Protein AF-A0A0F9MHB9-F1 (afdb_monomer_lite)

Foldseek 3Di:
DDPVVVVVVVVVVPPPPDDDPDPDDPPPPQDPVRVVLVVLLVVLVVVLQVVCCVVPVARAQLAARDGADDDDDDQRHWDWDALPPDSNPSDSLRTGIHRNVVVCVCVVVVPRDHSVSSDDYPPD

Structure (mmCIF, N/CA/C/O backbone):
data_AF-A0A0F9MHB9-F1
#
_entry.id   AF-A0A0F9MHB9-F1
#
loop_
_atom_site.group_PDB
_atom_site.id
_atom_site.type_symbol
_atom_site.label_atom_id
_atom_site.label_alt_id
_atom_site.label_comp_id
_atom_site.label_asym_id
_atom_site.label_entity_id
_atom_site.label_seq_id
_atom_site.pdbx_PDB_ins_code
_atom_site.Cartn_x
_atom_site.Cartn_y
_atom_site.Cartn_z
_atom_site.occupancy
_atom_site.B_iso_or_equiv
_atom_site.auth_seq_id
_atom_site.auth_comp_id
_atom_site.auth_asym_id
_atom_site.auth_atom_id
_atom_site.pdbx_PDB_model_num
ATOM 1 N N . MET A 1 1 ? 3.611 19.360 16.918 1.00 50.84 1 MET A N 1
ATOM 2 C CA . MET A 1 1 ? 4.286 18.108 16.516 1.00 50.84 1 MET A CA 1
ATOM 3 C C . MET A 1 1 ? 5.759 18.250 16.853 1.00 50.84 1 MET A C 1
ATOM 5 O O . MET A 1 1 ? 6.361 19.237 16.455 1.00 50.84 1 MET A O 1
ATOM 9 N N . ASP A 1 2 ? 6.285 17.353 17.685 1.00 50.56 2 ASP A N 1
ATOM 10 C CA . ASP A 1 2 ? 7.646 17.414 18.229 1.00 50.56 2 ASP A CA 1
ATOM 11 C C . ASP A 1 2 ? 8.671 16.929 17.184 1.00 50.56 2 ASP A C 1
ATOM 13 O O . ASP A 1 2 ? 8.611 15.789 16.721 1.00 50.56 2 ASP A O 1
ATOM 17 N N . LEU A 1 3 ? 9.635 17.790 16.840 1.00 45.12 3 LEU A N 1
ATOM 18 C CA . LEU A 1 3 ? 10.746 17.525 15.912 1.00 45.12 3 LEU A CA 1
ATOM 19 C C . LEU A 1 3 ? 11.613 16.316 16.325 1.00 45.12 3 LEU A C 1
ATOM 21 O O . LEU A 1 3 ? 12.385 15.791 15.517 1.00 45.12 3 LEU A O 1
ATOM 25 N N . LYS A 1 4 ? 11.516 15.854 17.580 1.00 43.78 4 LYS A N 1
ATOM 26 C CA . LYS A 1 4 ? 12.178 14.626 18.047 1.00 43.78 4 LYS A CA 1
ATOM 27 C C . LYS A 1 4 ? 11.516 13.350 17.529 1.00 43.78 4 LYS A C 1
ATOM 29 O O . LYS A 1 4 ? 12.222 12.362 17.334 1.00 43.78 4 LYS A O 1
ATOM 34 N N . GLN A 1 5 ? 10.207 13.364 17.277 1.00 46.66 5 GLN A N 1
ATOM 35 C CA . GLN A 1 5 ? 9.485 12.196 16.768 1.00 46.66 5 GLN A CA 1
ATOM 36 C C . GLN A 1 5 ? 9.808 11.952 15.287 1.00 46.66 5 GLN A C 1
ATOM 38 O O . GLN A 1 5 ? 10.074 10.814 14.913 1.00 46.66 5 GLN A O 1
ATOM 43 N N . GLU A 1 6 ? 9.905 13.007 14.468 1.00 42.50 6 GLU A N 1
ATOM 44 C CA . GLU A 1 6 ? 10.301 12.911 13.048 1.00 42.50 6 GLU A CA 1
ATOM 45 C C . GLU A 1 6 ? 11.685 12.270 12.866 1.00 42.50 6 GLU A C 1
ATOM 47 O O . GLU A 1 6 ? 11.840 11.328 12.093 1.00 42.50 6 GLU A O 1
ATOM 52 N N . LYS A 1 7 ? 12.682 12.688 13.657 1.00 44.84 7 LYS A N 1
ATOM 53 C CA . LYS A 1 7 ? 14.052 12.145 13.564 1.00 44.84 7 LYS A CA 1
ATOM 54 C C . LYS A 1 7 ? 14.176 10.685 14.011 1.00 44.84 7 LYS A C 1
ATOM 56 O O . LYS A 1 7 ? 15.171 10.031 13.687 1.00 44.84 7 LYS A O 1
ATOM 61 N N . TRP A 1 8 ? 13.215 10.179 14.783 1.00 48.81 8 TRP A N 1
ATOM 62 C CA . TRP A 1 8 ? 13.203 8.786 15.226 1.00 48.81 8 TRP A CA 1
ATOM 63 C C . TRP A 1 8 ? 12.722 7.838 14.119 1.00 48.81 8 TRP A C 1
ATOM 65 O O . TRP A 1 8 ? 13.280 6.749 13.972 1.00 48.81 8 TRP A O 1
ATOM 75 N N . TRP A 1 9 ? 11.757 8.269 13.298 1.00 49.69 9 TRP A N 1
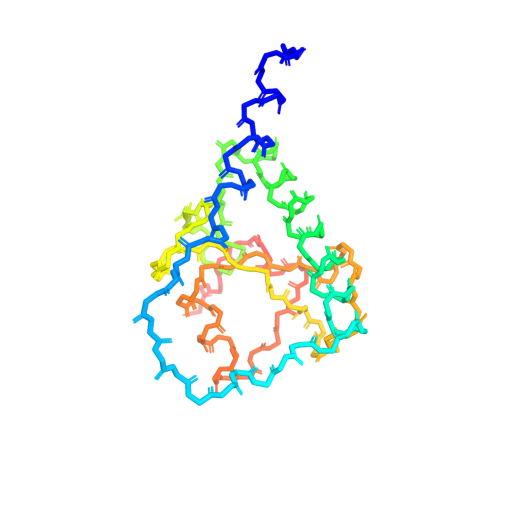ATOM 76 C CA . TRP A 1 9 ? 11.240 7.488 12.170 1.00 49.69 9 TRP A CA 1
ATOM 77 C C . TRP A 1 9 ? 12.293 7.268 11.077 1.00 49.69 9 TRP A C 1
ATOM 79 O O . TRP A 1 9 ? 12.485 6.133 10.636 1.00 49.69 9 TRP A O 1
ATOM 89 N N . ASP A 1 10 ? 13.039 8.313 10.713 1.00 51.72 10 ASP A N 1
ATOM 90 C CA . ASP A 1 10 ? 14.039 8.246 9.638 1.00 51.72 10 ASP A CA 1
ATOM 91 C C . ASP A 1 10 ? 15.206 7.301 9.970 1.00 51.72 10 ASP A C 1
ATOM 93 O O . ASP A 1 10 ? 15.596 6.457 9.161 1.00 51.72 10 ASP A O 1
ATOM 97 N N . LYS A 1 11 ? 15.714 7.346 11.209 1.00 51.84 11 LYS A N 1
ATOM 98 C CA . LYS A 1 11 ? 16.858 6.515 11.631 1.00 51.84 11 LYS A CA 1
ATOM 99 C C . LYS A 1 11 ? 16.542 5.024 11.730 1.00 51.84 11 LYS A C 1
ATOM 101 O O . LYS A 1 11 ? 17.451 4.198 11.635 1.00 51.84 11 LYS A O 1
ATOM 106 N N . ARG A 1 12 ? 15.278 4.656 11.965 1.00 50.78 12 ARG A N 1
ATOM 107 C CA . ARG A 1 12 ? 14.882 3.249 12.117 1.00 50.78 12 ARG A CA 1
ATOM 108 C C . ARG A 1 12 ? 14.696 2.554 10.770 1.00 50.78 12 ARG A C 1
ATOM 110 O O . ARG A 1 12 ? 14.846 1.340 10.724 1.00 50.78 12 ARG A O 1
ATOM 117 N N . LEU A 1 13 ? 14.434 3.303 9.697 1.00 51.09 13 LEU A N 1
ATOM 118 C CA . LEU A 1 13 ? 14.285 2.777 8.337 1.00 51.09 13 LEU A CA 1
ATOM 119 C C . LEU A 1 13 ? 15.635 2.570 7.628 1.00 51.09 13 LEU A C 1
ATOM 121 O O . LEU A 1 13 ? 15.775 1.629 6.852 1.00 51.09 13 LEU A O 1
ATOM 125 N N . GLU A 1 14 ? 16.655 3.376 7.936 1.00 48.75 14 GLU A N 1
ATOM 126 C CA . GLU A 1 14 ? 17.974 3.293 7.282 1.00 48.75 14 GLU A CA 1
ATOM 127 C C . GLU A 1 14 ? 18.827 2.081 7.707 1.00 48.75 14 GLU A C 1
ATOM 129 O O . GLU A 1 14 ? 19.720 1.660 6.973 1.00 48.75 14 GLU A O 1
ATOM 134 N N . LYS A 1 15 ? 18.562 1.481 8.875 1.00 44.84 15 LYS A N 1
ATOM 135 C CA . LYS A 1 15 ? 19.456 0.473 9.478 1.00 44.84 15 LYS A CA 1
ATOM 136 C C . LYS A 1 15 ? 19.258 -0.970 8.978 1.00 44.84 15 LYS A C 1
ATOM 138 O O . LYS A 1 15 ? 20.024 -1.847 9.362 1.00 44.84 15 LYS A O 1
ATOM 143 N N . TRP A 1 16 ? 18.278 -1.240 8.114 1.00 48.28 16 TRP A N 1
ATOM 144 C CA . TRP A 1 16 ? 17.882 -2.612 7.735 1.00 48.28 16 TRP A CA 1
ATOM 145 C C . TRP A 1 16 ? 18.541 -3.158 6.454 1.00 48.28 16 TRP A C 1
ATOM 147 O O . TRP A 1 16 ? 18.110 -4.173 5.918 1.00 48.28 16 TRP A O 1
ATOM 157 N N . CYS A 1 17 ? 19.611 -2.520 5.969 1.00 42.44 17 CYS A N 1
ATOM 158 C CA . CYS A 1 17 ? 20.253 -2.836 4.684 1.00 42.44 17 CYS A CA 1
ATOM 159 C C . CYS A 1 17 ? 21.571 -3.641 4.762 1.00 42.44 17 CYS A C 1
ATOM 161 O O . CYS A 1 17 ? 22.363 -3.564 3.823 1.00 42.44 17 CYS A O 1
ATOM 163 N N . LEU A 1 18 ? 21.871 -4.396 5.829 1.00 39.44 18 LEU A N 1
ATOM 164 C CA . LEU A 1 18 ? 23.185 -5.059 5.953 1.00 39.44 18 LEU A CA 1
ATOM 165 C C . LEU A 1 18 ? 23.109 -6.500 6.493 1.00 39.44 18 LEU A C 1
ATOM 167 O O . LEU A 1 18 ? 23.073 -6.707 7.700 1.00 39.44 18 LEU A O 1
ATOM 171 N N . TYR A 1 19 ? 23.192 -7.488 5.591 1.00 48.38 19 TYR A N 1
ATOM 172 C CA . TYR A 1 19 ? 23.543 -8.886 5.900 1.00 48.38 19 TYR A CA 1
ATOM 173 C C . TYR A 1 19 ? 24.621 -9.393 4.912 1.00 48.38 19 TYR A C 1
ATOM 175 O O . TYR A 1 19 ? 24.296 -9.653 3.754 1.00 48.38 19 TYR A O 1
ATOM 183 N N . PRO A 1 20 ? 25.903 -9.507 5.322 1.00 43.19 20 PRO A N 1
ATOM 184 C CA . PRO A 1 20 ? 27.022 -9.752 4.402 1.00 43.19 20 PRO A CA 1
ATOM 185 C C . PRO A 1 20 ? 27.556 -11.203 4.280 1.00 43.19 20 PRO A C 1
ATOM 187 O O . PRO A 1 20 ? 28.682 -11.356 3.821 1.00 43.19 20 PRO A O 1
ATOM 190 N N . HIS A 1 21 ? 26.839 -12.275 4.657 1.00 40.59 21 HIS A N 1
ATOM 191 C CA . HIS A 1 21 ? 27.464 -13.626 4.753 1.00 40.59 21 HIS A CA 1
ATOM 192 C C . HIS A 1 21 ? 26.843 -14.776 3.944 1.00 40.59 21 HIS A C 1
ATOM 194 O O . HIS A 1 21 ? 27.295 -15.910 4.079 1.00 40.59 21 HIS A O 1
ATOM 200 N N . LEU A 1 22 ? 25.863 -14.540 3.074 1.00 44.41 22 LEU A N 1
ATOM 201 C CA . LEU A 1 22 ? 25.379 -15.591 2.175 1.00 44.41 22 LEU A CA 1
ATOM 202 C C . LEU A 1 22 ? 25.994 -15.387 0.787 1.00 44.41 22 LEU A C 1
ATOM 204 O O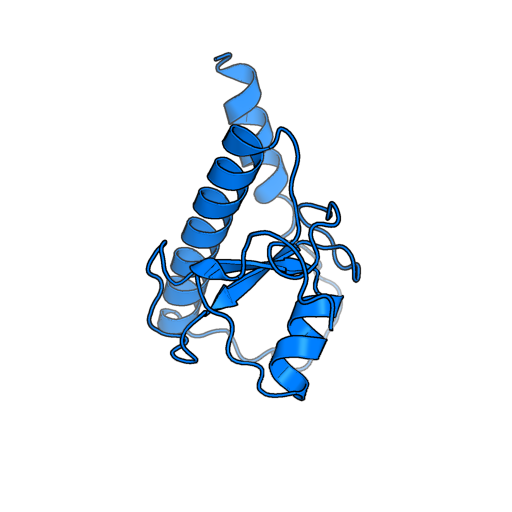 . LEU A 1 22 ? 25.617 -14.467 0.063 1.00 44.41 22 LEU A O 1
ATOM 208 N N . ILE A 1 23 ? 26.949 -16.248 0.418 1.00 48.44 23 ILE A N 1
ATOM 209 C CA . ILE A 1 23 ? 27.432 -16.388 -0.963 1.00 48.44 23 ILE A CA 1
ATOM 210 C C . ILE A 1 23 ? 26.285 -17.016 -1.764 1.00 48.44 23 ILE A C 1
ATOM 212 O O . ILE A 1 23 ? 26.203 -18.224 -1.956 1.00 48.44 23 ILE A O 1
ATOM 216 N N . MET A 1 24 ? 25.335 -16.174 -2.157 1.00 45.03 24 MET A N 1
ATOM 217 C CA . MET A 1 24 ? 24.253 -16.509 -3.071 1.00 45.03 24 MET A CA 1
ATOM 218 C C . MET A 1 24 ? 24.716 -16.121 -4.470 1.00 45.03 24 MET A C 1
ATOM 220 O O . MET A 1 24 ? 25.326 -15.062 -4.642 1.00 45.03 24 MET A O 1
ATOM 224 N N . ALA A 1 25 ? 24.440 -16.975 -5.463 1.00 48.72 25 ALA A N 1
ATOM 225 C CA . ALA A 1 25 ? 24.548 -16.628 -6.882 1.00 48.72 25 ALA A CA 1
ATOM 226 C C . ALA A 1 25 ? 24.104 -15.170 -7.078 1.00 48.72 25 ALA A C 1
ATOM 228 O O . ALA A 1 25 ? 23.100 -14.806 -6.463 1.00 48.72 25 ALA A O 1
ATOM 229 N N . PRO A 1 26 ? 24.834 -14.327 -7.841 1.00 46.19 26 PRO A N 1
ATOM 230 C CA . PRO A 1 26 ? 24.650 -12.883 -7.795 1.00 46.19 26 PRO A CA 1
ATOM 231 C C . PRO A 1 26 ? 23.176 -12.577 -8.016 1.00 46.19 26 PRO A C 1
ATOM 233 O O . PRO A 1 26 ? 22.669 -12.735 -9.130 1.00 46.19 26 PRO A O 1
ATOM 236 N N . PHE A 1 27 ? 22.480 -12.204 -6.932 1.00 56.81 27 PHE A N 1
ATOM 237 C CA . PHE A 1 27 ? 21.091 -11.787 -7.001 1.00 56.81 27 PHE A CA 1
ATOM 238 C C . PHE A 1 27 ? 21.042 -10.771 -8.121 1.00 56.81 27 PHE A C 1
ATOM 240 O O . PHE A 1 27 ? 21.790 -9.788 -8.080 1.00 56.81 27 PHE A O 1
ATOM 247 N N . ARG A 1 28 ? 20.249 -11.053 -9.164 1.00 59.75 28 ARG A N 1
ATOM 248 C CA . ARG A 1 28 ? 20.158 -10.171 -10.325 1.00 59.75 28 ARG A CA 1
ATOM 249 C C . ARG A 1 28 ? 19.921 -8.767 -9.794 1.00 59.75 28 ARG A C 1
ATOM 251 O O . ARG A 1 28 ? 18.878 -8.496 -9.200 1.00 59.75 28 ARG A O 1
ATOM 258 N N . LYS A 1 29 ? 20.929 -7.905 -9.943 1.00 76.50 29 LYS A N 1
ATOM 259 C CA . LYS A 1 29 ? 20.893 -6.563 -9.378 1.00 76.50 29 LYS A CA 1
ATOM 260 C C . LYS A 1 29 ? 19.651 -5.878 -9.925 1.00 76.50 29 LYS A C 1
ATOM 262 O O . LYS A 1 29 ? 19.488 -5.778 -11.142 1.00 76.50 29 LYS A O 1
ATOM 267 N N . VAL A 1 30 ? 18.774 -5.429 -9.029 1.00 78.38 30 VAL A N 1
ATOM 268 C CA . VAL A 1 30 ? 17.572 -4.686 -9.409 1.00 78.38 30 VAL A CA 1
ATOM 269 C C . VAL A 1 30 ? 18.003 -3.509 -10.285 1.00 78.38 30 VAL A C 1
ATOM 271 O O . VAL A 1 30 ? 18.925 -2.765 -9.937 1.00 78.38 30 VAL A O 1
ATOM 274 N N . SER A 1 31 ? 17.383 -3.363 -11.457 1.00 86.94 31 SER A N 1
ATOM 275 C CA . SER A 1 31 ? 17.752 -2.293 -12.385 1.00 86.94 31 SER A CA 1
ATOM 276 C C . SER A 1 31 ? 17.539 -0.923 -11.733 1.00 86.94 31 SER A C 1
ATOM 278 O O . SER A 1 31 ? 16.632 -0.751 -10.918 1.00 86.94 31 SER A O 1
ATOM 280 N N . LYS A 1 32 ? 18.328 0.091 -12.120 1.00 90.31 32 LYS A N 1
ATOM 281 C CA . LYS A 1 32 ? 18.141 1.467 -11.616 1.00 90.31 32 LYS A CA 1
ATOM 282 C C . LYS A 1 32 ? 16.700 1.954 -11.822 1.00 90.31 32 LYS A C 1
ATOM 284 O O . LYS A 1 32 ? 16.132 2.578 -10.932 1.00 90.31 32 LYS A O 1
ATOM 289 N N . LYS A 1 33 ? 16.094 1.610 -12.967 1.00 88.25 33 LYS A N 1
ATOM 290 C CA . LYS A 1 33 ? 14.692 1.920 -13.282 1.00 88.25 33 LYS A CA 1
ATOM 291 C C . LYS A 1 33 ? 13.736 1.281 -12.271 1.00 88.25 33 LYS A C 1
ATOM 293 O O . LYS A 1 33 ? 12.865 1.965 -11.748 1.00 88.25 33 LYS A O 1
ATOM 298 N N . GLN A 1 34 ? 13.924 -0.002 -11.961 1.00 86.19 34 GLN A N 1
ATOM 299 C CA . GLN A 1 34 ? 13.082 -0.704 -10.994 1.00 86.19 34 GLN A CA 1
ATOM 300 C C . GLN A 1 34 ? 13.298 -0.190 -9.564 1.00 86.19 34 GLN A C 1
ATOM 302 O O . GLN A 1 34 ? 12.333 -0.025 -8.829 1.00 86.19 34 GLN A O 1
ATOM 307 N N . ALA A 1 35 ? 14.53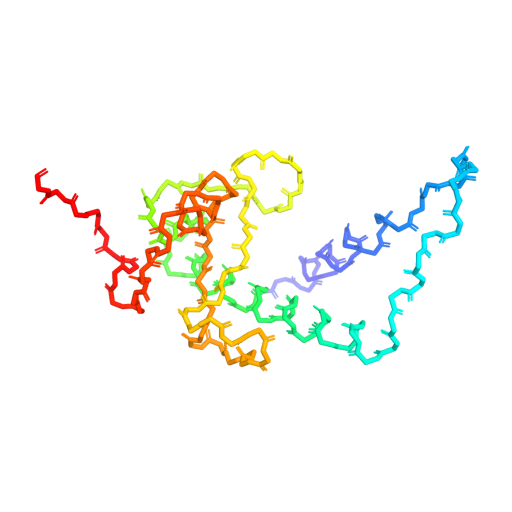2 0.144 -9.181 1.00 88.00 35 ALA A N 1
ATOM 308 C CA . ALA A 1 35 ? 14.820 0.743 -7.879 1.00 88.00 35 ALA A CA 1
ATOM 309 C C . ALA A 1 35 ? 14.102 2.095 -7.695 1.00 88.00 35 ALA A C 1
ATOM 311 O O . ALA A 1 35 ? 13.542 2.356 -6.632 1.00 88.00 35 ALA A O 1
ATOM 312 N N . ILE A 1 36 ? 14.061 2.931 -8.741 1.00 88.94 36 ILE A N 1
ATOM 313 C CA . ILE A 1 36 ? 13.310 4.197 -8.732 1.00 88.94 36 ILE A CA 1
ATOM 314 C C . ILE A 1 36 ? 11.808 3.935 -8.559 1.00 88.94 36 ILE A C 1
ATOM 316 O O . ILE A 1 36 ? 11.183 4.581 -7.719 1.00 88.94 36 ILE A O 1
ATOM 320 N N . LYS A 1 37 ? 11.244 2.964 -9.292 1.00 87.75 37 LYS A N 1
ATOM 321 C CA . LYS A 1 37 ? 9.830 2.574 -9.158 1.00 87.75 37 LYS A CA 1
ATOM 322 C C . LYS A 1 37 ? 9.505 2.085 -7.746 1.00 87.75 37 LYS A C 1
ATOM 324 O O . LYS A 1 37 ? 8.581 2.599 -7.128 1.00 87.75 37 LYS A O 1
ATOM 329 N N . ASN A 1 38 ? 10.312 1.175 -7.199 1.00 88.00 38 ASN A N 1
ATOM 330 C CA . ASN A 1 38 ? 10.126 0.658 -5.841 1.00 88.00 38 ASN A CA 1
ATOM 331 C C . ASN A 1 38 ? 10.196 1.783 -4.797 1.00 88.00 38 ASN A C 1
ATOM 333 O O . ASN A 1 38 ? 9.413 1.799 -3.852 1.00 88.00 38 ASN A O 1
ATOM 337 N N . ARG A 1 39 ? 11.099 2.759 -4.979 1.00 90.56 39 ARG A N 1
ATOM 338 C CA . ARG A 1 39 ? 11.189 3.928 -4.094 1.00 90.56 39 ARG A CA 1
ATOM 339 C C . ARG A 1 39 ? 9.950 4.819 -4.194 1.00 90.56 39 ARG A C 1
ATOM 341 O O . ARG A 1 39 ? 9.502 5.324 -3.169 1.00 90.56 39 ARG A O 1
ATOM 348 N N . ALA A 1 40 ? 9.415 5.033 -5.396 1.00 90.00 40 ALA A N 1
ATOM 349 C CA . ALA A 1 40 ? 8.183 5.796 -5.586 1.00 90.00 40 ALA A CA 1
ATOM 350 C C . ALA A 1 40 ? 7.002 5.103 -4.894 1.00 90.00 40 ALA A C 1
ATOM 352 O O . ALA A 1 40 ? 6.303 5.733 -4.107 1.00 90.00 40 ALA A O 1
ATOM 353 N N . TRP A 1 41 ? 6.862 3.792 -5.086 1.00 92.06 41 TRP A N 1
ATOM 354 C CA . TRP A 1 41 ? 5.820 2.998 -4.440 1.00 92.06 41 TRP A CA 1
ATOM 355 C C . TRP A 1 41 ? 5.938 2.984 -2.912 1.00 92.06 41 TRP A C 1
ATOM 357 O O . TRP A 1 41 ? 4.955 3.175 -2.201 1.00 92.06 41 TRP A O 1
ATOM 367 N N . GLY A 1 42 ? 7.163 2.881 -2.387 1.00 91.44 42 GLY A N 1
ATOM 368 C CA . GLY A 1 42 ? 7.420 2.997 -0.951 1.00 91.44 42 GLY A CA 1
ATOM 369 C C . GLY A 1 42 ? 6.961 4.336 -0.361 1.00 91.44 42 GLY A C 1
ATOM 370 O O . GLY A 1 42 ? 6.433 4.361 0.746 1.00 91.44 42 GLY A O 1
ATOM 371 N N . LYS A 1 43 ? 7.088 5.448 -1.100 1.00 93.38 43 LYS A N 1
ATOM 372 C CA . LYS A 1 43 ? 6.554 6.748 -0.654 1.00 93.38 43 LYS A CA 1
ATOM 373 C C . LYS A 1 43 ? 5.030 6.744 -0.591 1.00 93.38 43 LYS A C 1
ATOM 375 O O . LYS A 1 43 ? 4.467 7.250 0.375 1.00 93.38 43 LYS A O 1
ATOM 380 N N . VAL A 1 44 ? 4.376 6.158 -1.591 1.00 93.25 44 VAL A N 1
ATOM 381 C CA . VAL A 1 44 ? 2.913 6.042 -1.634 1.00 93.25 44 VAL A CA 1
ATOM 382 C C . VAL A 1 44 ? 2.399 5.213 -0.455 1.00 93.25 44 VAL A C 1
ATOM 384 O O . VAL A 1 44 ? 1.475 5.647 0.231 1.00 93.25 44 VAL A O 1
ATOM 387 N N . LYS A 1 45 ? 3.059 4.086 -0.144 1.00 93.44 45 LYS A N 1
ATOM 388 C CA . LYS A 1 45 ? 2.789 3.278 1.059 1.00 93.44 45 LYS A CA 1
ATOM 389 C C . LYS A 1 45 ? 2.811 4.135 2.324 1.00 93.44 45 LYS A C 1
ATOM 391 O O . LYS A 1 45 ? 1.864 4.103 3.104 1.00 93.44 45 LYS A O 1
ATOM 396 N N . THR A 1 46 ? 3.877 4.911 2.523 1.00 93.69 46 THR A N 1
ATOM 397 C CA . THR A 1 46 ? 4.027 5.765 3.709 1.00 93.69 46 THR A CA 1
ATOM 398 C C . THR A 1 46 ? 2.915 6.808 3.808 1.00 93.69 46 THR A C 1
ATOM 400 O O . THR A 1 46 ? 2.368 7.010 4.890 1.00 93.69 46 THR A O 1
ATOM 403 N N . LEU A 1 47 ? 2.551 7.447 2.692 1.00 94.06 47 LEU A N 1
ATOM 404 C CA . LEU A 1 47 ? 1.463 8.427 2.663 1.00 94.06 47 LEU A CA 1
ATOM 405 C C . LEU A 1 47 ? 0.116 7.789 3.024 1.00 94.06 47 LEU A C 1
ATOM 407 O O . LEU A 1 47 ? -0.623 8.351 3.830 1.00 94.06 47 LEU A O 1
ATOM 411 N N . ARG A 1 48 ? -0.187 6.602 2.482 1.0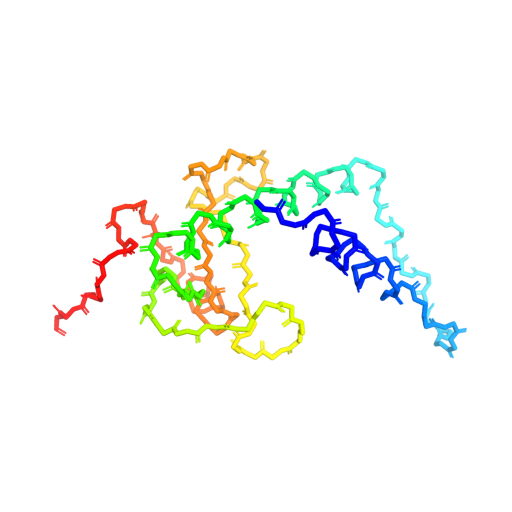0 93.69 48 ARG A N 1
ATOM 412 C CA . ARG A 1 48 ? -1.451 5.904 2.757 1.00 93.69 48 ARG A CA 1
ATOM 413 C C . ARG A 1 48 ? -1.528 5.405 4.196 1.00 93.69 48 ARG A C 1
ATOM 415 O O . ARG A 1 48 ? -2.536 5.628 4.855 1.00 93.69 48 ARG A O 1
ATOM 422 N N . LEU A 1 49 ? -0.447 4.832 4.727 1.00 93.88 49 LEU A N 1
ATOM 423 C CA . LEU A 1 49 ? -0.369 4.444 6.140 1.00 93.88 49 LEU A CA 1
ATOM 424 C C . LEU A 1 49 ? -0.581 5.638 7.078 1.00 93.88 49 LEU A C 1
ATOM 426 O O . LEU A 1 49 ? -1.293 5.508 8.071 1.00 93.88 49 LEU A O 1
ATOM 430 N N . ARG A 1 50 ? -0.000 6.802 6.755 1.00 94.12 50 ARG A N 1
ATOM 431 C CA . ARG A 1 50 ? -0.212 8.032 7.527 1.00 94.12 50 ARG A CA 1
ATOM 432 C C . ARG A 1 50 ? -1.680 8.456 7.513 1.00 94.12 50 ARG A C 1
ATOM 434 O O . ARG A 1 50 ? -2.233 8.691 8.578 1.00 94.12 50 ARG A O 1
ATOM 441 N N . TYR A 1 51 ? -2.317 8.480 6.342 1.00 93.44 51 TYR A N 1
ATOM 442 C CA . TYR A 1 51 ? -3.748 8.775 6.226 1.00 93.44 51 TYR A CA 1
ATOM 443 C C . TYR A 1 51 ? -4.614 7.834 7.073 1.00 93.44 51 TYR A C 1
ATOM 445 O O . TYR A 1 51 ? -5.505 8.292 7.783 1.00 93.44 51 TYR A O 1
ATOM 453 N N . LEU A 1 52 ? -4.346 6.526 7.021 1.00 91.81 52 LEU A N 1
ATOM 454 C CA . LEU A 1 52 ? -5.109 5.539 7.785 1.00 91.81 52 LEU A CA 1
ATOM 455 C C . LEU A 1 52 ? -4.949 5.742 9.295 1.00 91.81 52 LEU A C 1
ATOM 457 O O . LEU A 1 52 ? -5.938 5.699 10.023 1.00 91.81 52 LEU A O 1
ATOM 461 N N . TYR A 1 53 ? -3.733 6.029 9.758 1.00 93.69 53 TYR A N 1
ATOM 462 C CA . TYR A 1 53 ? -3.486 6.331 11.164 1.00 93.69 53 TYR A CA 1
ATOM 463 C C . TYR A 1 53 ? -4.165 7.629 11.606 1.00 93.69 53 TYR A C 1
ATOM 465 O O . TYR A 1 53 ? -4.829 7.644 12.638 1.00 93.69 53 TYR A O 1
ATOM 473 N N . ASP A 1 54 ? -4.055 8.693 10.809 1.00 94.38 54 ASP A N 1
ATOM 474 C CA . ASP A 1 54 ? -4.686 9.983 11.102 1.00 94.38 54 ASP A CA 1
ATOM 475 C C . ASP A 1 54 ? -6.224 9.859 11.140 1.00 94.38 54 ASP A C 1
ATOM 477 O O . ASP A 1 54 ? -6.880 10.539 11.926 1.00 94.38 54 ASP A O 1
ATOM 481 N N . LYS A 1 55 ? -6.806 8.964 10.326 1.00 92.06 55 LYS A N 1
ATOM 482 C CA . LYS A 1 55 ? -8.256 8.726 10.255 1.00 92.06 55 LYS A CA 1
ATOM 483 C C . LYS A 1 55 ? -8.789 7.804 11.354 1.00 92.06 55 LYS A C 1
ATOM 485 O O . LYS A 1 55 ? -9.874 8.059 11.871 1.00 92.06 55 LYS A O 1
ATOM 490 N N . TYR A 1 56 ? -8.079 6.723 11.674 1.00 91.12 56 TYR A N 1
ATOM 491 C CA . TYR A 1 56 ? -8.602 5.650 12.529 1.00 91.12 56 TYR A CA 1
ATOM 492 C C . TYR A 1 56 ? -7.879 5.510 13.876 1.00 91.12 56 TYR A C 1
ATOM 494 O O . TYR A 1 56 ? -8.366 4.803 14.753 1.00 91.12 56 TYR A O 1
ATOM 502 N N . GLY A 1 57 ? -6.721 6.148 14.065 1.00 92.44 57 GLY A N 1
ATOM 503 C CA . GLY A 1 57 ? -5.882 6.003 15.262 1.00 92.44 57 GLY A CA 1
ATOM 504 C C . GLY A 1 57 ? -5.079 4.696 15.325 1.00 92.44 57 GLY A C 1
ATOM 505 O O . GLY A 1 57 ? -4.381 4.445 16.3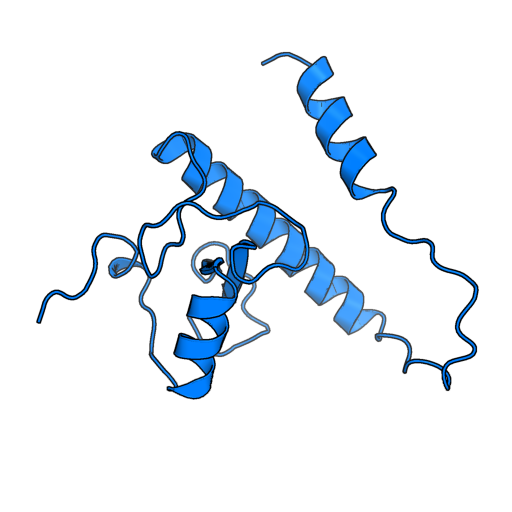05 1.00 92.44 57 GLY A O 1
ATOM 506 N N . TYR A 1 58 ? -5.162 3.856 14.291 1.00 92.88 58 TYR A N 1
ATOM 507 C CA . TYR A 1 58 ? -4.394 2.621 14.127 1.00 92.88 58 TYR A CA 1
ATOM 508 C C . TYR A 1 58 ? -4.143 2.351 12.637 1.00 92.88 58 TYR A C 1
ATOM 510 O O . TYR A 1 58 ? -4.586 3.112 11.780 1.00 92.88 58 TYR A O 1
ATOM 518 N N . PHE A 1 59 ? -3.424 1.272 12.316 1.00 94.19 59 PHE A N 1
ATOM 519 C CA . PHE A 1 59 ? -3.162 0.862 10.935 1.00 94.19 59 PHE A CA 1
ATOM 520 C C . PHE A 1 59 ? -4.064 -0.320 10.532 1.00 94.19 59 PHE A C 1
ATOM 522 O O . PHE A 1 59 ? -3.683 -1.474 10.756 1.00 94.19 59 PHE A O 1
ATOM 529 N N . PRO A 1 60 ? -5.270 -0.075 9.988 1.00 94.50 60 PRO A N 1
ATOM 530 C CA . PRO A 1 60 ? -6.127 -1.131 9.469 1.00 94.50 60 PRO A CA 1
ATOM 531 C C . PRO A 1 60 ? -5.588 -1.718 8.166 1.00 94.50 60 PRO A C 1
ATOM 533 O O . PRO A 1 60 ? -5.021 -1.027 7.321 1.00 94.50 60 PRO A O 1
ATOM 536 N N . CYS A 1 61 ? -5.863 -3.003 7.979 1.00 93.12 61 CYS A N 1
ATOM 537 C CA . CYS A 1 61 ? -5.978 -3.611 6.666 1.00 93.12 61 CYS A CA 1
ATOM 538 C C . CYS A 1 61 ? -7.249 -3.092 5.993 1.00 93.12 61 CYS A C 1
ATOM 540 O O . CYS A 1 61 ? -8.344 -3.347 6.488 1.00 93.12 61 CYS A O 1
ATOM 542 N N . GLU A 1 62 ? -7.128 -2.437 4.846 1.00 92.06 62 GLU A N 1
ATOM 543 C CA . GLU A 1 62 ? -8.274 -1.898 4.108 1.00 92.06 62 GLU A CA 1
ATOM 544 C C . GLU A 1 62 ? -9.161 -3.006 3.508 1.00 92.06 62 GLU A C 1
ATOM 546 O O . GLU A 1 62 ? -10.314 -2.754 3.195 1.00 92.06 62 GLU A O 1
ATOM 551 N N . CYS A 1 63 ? -8.673 -4.252 3.418 1.00 89.94 63 CYS A N 1
ATOM 552 C CA . CYS A 1 63 ? -9.465 -5.405 2.968 1.00 89.94 63 CYS A CA 1
ATOM 553 C C . CYS A 1 63 ? -10.322 -6.039 4.078 1.00 89.94 63 CYS A C 1
ATOM 555 O O . CYS A 1 63 ? -11.465 -6.405 3.838 1.00 89.94 63 CYS A O 1
ATOM 557 N N . CYS A 1 64 ? -9.776 -6.215 5.287 1.00 89.19 64 CYS A N 1
ATOM 558 C CA . CYS A 1 64 ? -10.439 -6.988 6.354 1.00 89.19 64 CYS A CA 1
ATOM 559 C C . CYS A 1 64 ? -10.711 -6.190 7.637 1.00 89.19 64 CYS A C 1
ATOM 561 O O . CYS A 1 64 ? -11.172 -6.756 8.626 1.00 89.19 64 CYS A O 1
ATOM 563 N N . GLY A 1 65 ? -10.346 -4.907 7.678 1.00 89.88 65 GLY A N 1
ATOM 564 C CA . GLY A 1 65 ? -10.499 -4.010 8.830 1.00 89.88 65 GLY A CA 1
ATOM 565 C C . GLY A 1 65 ? -9.562 -4.285 10.014 1.00 89.88 65 GLY A C 1
ATOM 566 O O . GLY A 1 65 ? -9.351 -3.405 10.845 1.00 89.88 65 GLY A O 1
ATOM 567 N N . ARG A 1 66 ? -8.962 -5.478 10.109 1.00 92.25 66 ARG A N 1
ATOM 568 C CA . ARG A 1 66 ? -8.073 -5.846 11.224 1.00 92.25 66 ARG A CA 1
ATOM 569 C C . ARG A 1 66 ? -6.813 -4.985 11.250 1.00 92.25 66 ARG A C 1
ATOM 571 O O . ARG A 1 66 ? -6.251 -4.673 10.199 1.00 92.25 66 ARG A O 1
ATOM 578 N N . ALA A 1 67 ? -6.341 -4.660 12.451 1.00 93.69 67 ALA A N 1
ATOM 579 C CA . ALA A 1 67 ? -5.065 -3.982 12.635 1.00 93.69 67 ALA A CA 1
ATOM 580 C C . ALA A 1 67 ? -3.905 -4.849 12.118 1.00 93.69 67 ALA A C 1
ATOM 582 O O . ALA A 1 67 ? -3.899 -6.066 12.308 1.00 93.69 67 ALA A O 1
ATOM 583 N N . GLY A 1 68 ? -2.929 -4.217 11.473 1.00 92.44 68 GLY A N 1
ATOM 584 C CA . GLY A 1 68 ? -1.703 -4.871 11.023 1.00 92.44 68 GLY A CA 1
ATOM 585 C C . GLY A 1 68 ? -0.443 -4.206 11.570 1.00 92.44 68 GLY A C 1
ATOM 586 O O . GLY A 1 68 ? -0.485 -3.179 12.252 1.00 92.44 68 GLY A O 1
ATOM 587 N N . ILE A 1 69 ? 0.700 -4.809 11.260 1.00 92.00 69 ILE A N 1
ATOM 588 C CA . ILE A 1 69 ? 2.016 -4.374 11.720 1.00 92.00 69 ILE A CA 1
ATOM 589 C C . ILE A 1 69 ? 2.681 -3.548 10.619 1.00 92.00 69 ILE A C 1
ATOM 591 O O . ILE A 1 69 ? 2.751 -3.954 9.457 1.00 92.00 69 ILE A O 1
ATOM 595 N N . VAL A 1 70 ? 3.204 -2.378 10.980 1.00 90.50 70 VAL A N 1
ATOM 596 C CA . VAL A 1 70 ? 4.018 -1.575 10.064 1.00 90.50 70 VAL A CA 1
ATOM 597 C C . VAL A 1 70 ? 5.443 -2.123 10.061 1.00 90.50 70 VAL A C 1
ATOM 599 O O . VAL A 1 70 ? 6.184 -1.975 11.032 1.00 90.50 70 VAL A O 1
ATOM 602 N N . GLY A 1 71 ? 5.825 -2.741 8.944 1.00 81.19 71 GLY A N 1
ATOM 603 C CA . GLY A 1 71 ? 7.122 -3.398 8.787 1.00 81.19 71 GLY A CA 1
ATOM 604 C C . GLY A 1 71 ? 7.151 -4.822 9.349 1.00 81.19 71 GLY A C 1
ATOM 605 O O . GLY A 1 71 ? 6.166 -5.325 9.887 1.00 81.19 71 GLY A O 1
ATOM 606 N N . GLY A 1 72 ? 8.294 -5.485 9.185 1.00 84.56 72 GLY A N 1
ATOM 607 C CA . GLY A 1 72 ? 8.450 -6.903 9.506 1.00 84.56 72 GLY A CA 1
ATOM 608 C C . GLY A 1 72 ? 8.150 -7.821 8.322 1.00 84.56 72 GLY A C 1
ATOM 609 O O . GLY A 1 72 ? 7.997 -7.365 7.190 1.00 84.56 72 GLY A O 1
ATOM 610 N N . ASP A 1 73 ? 8.130 -9.120 8.605 1.00 84.00 73 ASP A N 1
ATOM 611 C CA . ASP A 1 73 ? 7.984 -10.181 7.605 1.00 84.00 73 ASP A CA 1
ATOM 612 C C . ASP A 1 73 ? 6.868 -11.177 7.967 1.00 84.00 73 ASP A C 1
ATOM 614 O O . ASP A 1 73 ? 6.893 -12.336 7.563 1.00 84.00 73 ASP A O 1
ATOM 618 N N . SER A 1 74 ? 5.893 -10.743 8.772 1.00 88.69 74 SER A N 1
ATOM 619 C CA . SER A 1 74 ? 4.787 -11.597 9.210 1.00 88.69 74 SER A CA 1
ATOM 620 C C . SER A 1 74 ? 3.587 -11.493 8.266 1.00 88.69 74 SER A C 1
ATOM 622 O O . SER A 1 74 ? 3.479 -10.579 7.448 1.00 88.69 74 SER A O 1
ATOM 624 N N . PHE A 1 75 ? 2.637 -12.422 8.401 1.00 89.38 75 PHE A N 1
ATOM 625 C CA . PHE A 1 75 ? 1.366 -12.353 7.673 1.00 89.38 75 PHE A CA 1
ATOM 626 C C . PHE A 1 75 ? 0.513 -11.135 8.052 1.00 89.38 75 PHE A C 1
ATOM 628 O O . PHE A 1 75 ? -0.285 -10.674 7.236 1.00 89.38 75 PHE A O 1
ATOM 635 N N . ASP A 1 76 ? 0.733 -10.580 9.246 1.00 89.50 76 ASP A N 1
ATOM 636 C CA . ASP A 1 76 ? 0.084 -9.356 9.714 1.00 89.50 76 ASP A CA 1
ATOM 637 C C . ASP A 1 76 ? 0.784 -8.078 9.247 1.00 89.50 76 ASP A C 1
ATOM 639 O O . ASP A 1 76 ? 0.275 -6.980 9.487 1.00 89.50 76 ASP A O 1
ATOM 643 N N . THR A 1 77 ? 1.938 -8.183 8.581 1.00 93.88 77 THR A N 1
ATOM 644 C CA . THR A 1 77 ? 2.614 -7.020 8.013 1.00 93.88 77 THR A CA 1
ATOM 645 C C . THR A 1 77 ? 1.736 -6.377 6.944 1.00 93.88 77 THR A C 1
ATOM 647 O O . THR A 1 77 ? 1.207 -7.046 6.055 1.00 93.88 77 THR A O 1
ATOM 650 N N . LEU A 1 78 ? 1.589 -5.056 7.043 1.00 93.81 78 LEU A N 1
ATOM 651 C CA . LEU A 1 78 ? 0.855 -4.245 6.085 1.00 93.81 78 LEU A CA 1
ATOM 652 C C . LEU A 1 78 ? 1.727 -3.922 4.877 1.00 93.81 78 LEU A C 1
ATOM 654 O O . LEU A 1 78 ? 2.783 -3.290 5.008 1.00 93.81 78 LEU A O 1
ATOM 658 N N . ASP A 1 79 ? 1.242 -4.296 3.700 1.00 92.56 79 ASP A N 1
ATOM 659 C CA . ASP A 1 79 ? 1.868 -4.064 2.412 1.00 92.56 79 ASP A CA 1
ATOM 660 C C . ASP A 1 79 ? 0.919 -3.358 1.430 1.00 92.56 79 ASP A C 1
ATOM 662 O O . ASP A 1 79 ? -0.299 -3.525 1.491 1.00 92.56 79 ASP A O 1
ATOM 666 N N . PRO A 1 80 ? 1.473 -2.504 0.555 1.00 92.38 80 PRO A N 1
ATOM 667 C CA . PRO A 1 80 ? 0.700 -1.764 -0.425 1.00 92.38 80 PRO A CA 1
ATOM 668 C C . PRO A 1 80 ? 0.371 -2.661 -1.624 1.00 92.38 80 PRO A C 1
ATOM 670 O O . PRO A 1 80 ? 1.257 -3.301 -2.192 1.00 92.38 80 PRO A O 1
ATOM 673 N N . HIS A 1 81 ? -0.890 -2.650 -2.032 1.00 91.81 81 HIS A N 1
ATOM 674 C CA . HIS A 1 81 ? -1.427 -3.335 -3.200 1.00 91.81 81 HIS A CA 1
ATOM 675 C C . HIS A 1 81 ? -1.930 -2.292 -4.208 1.00 91.81 81 HIS A C 1
ATOM 677 O O . HIS A 1 81 ? -2.543 -1.295 -3.818 1.00 91.81 81 HIS A O 1
ATOM 683 N N . HIS A 1 82 ? -1.650 -2.499 -5.497 1.00 90.56 82 HIS A N 1
ATOM 684 C CA . HIS A 1 82 ? -2.189 -1.661 -6.573 1.00 90.56 82 HIS A CA 1
ATOM 685 C C . HIS A 1 82 ? -3.663 -2.008 -6.811 1.00 90.56 82 HIS A C 1
ATOM 687 O O . HIS A 1 82 ? -4.004 -3.186 -6.883 1.00 90.56 82 HIS A O 1
ATOM 693 N N . ILE A 1 83 ? -4.553 -1.018 -6.881 1.00 86.62 83 ILE A N 1
ATOM 694 C CA . ILE A 1 83 ? -5.990 -1.267 -7.102 1.00 86.62 83 ILE A CA 1
ATOM 695 C C . ILE A 1 83 ? -6.229 -1.704 -8.547 1.00 86.62 83 ILE A C 1
ATOM 697 O O . ILE A 1 83 ? -6.851 -2.737 -8.801 1.00 86.62 83 ILE A O 1
ATOM 701 N N . ASP A 1 84 ? -5.693 -0.943 -9.497 1.00 83.38 84 ASP A N 1
ATOM 702 C CA . ASP A 1 84 ? -5.504 -1.438 -10.847 1.00 83.38 84 ASP A CA 1
ATOM 703 C C . ASP A 1 84 ? -4.329 -2.426 -10.879 1.00 83.38 84 ASP A C 1
ATOM 705 O O . ASP A 1 84 ? -3.380 -2.361 -10.106 1.00 83.38 84 ASP A O 1
ATOM 709 N N . VAL A 1 85 ? -4.372 -3.394 -11.785 1.00 79.50 85 VAL A N 1
ATOM 710 C CA . VAL A 1 85 ? -3.271 -4.358 -11.945 1.00 79.50 85 VAL A CA 1
ATOM 711 C C . VAL A 1 85 ? -2.010 -3.719 -12.559 1.00 79.50 85 VAL A C 1
ATOM 713 O O . VAL A 1 85 ? -1.012 -4.412 -12.791 1.00 79.50 85 VAL A O 1
ATOM 716 N N . ASP A 1 86 ? -2.023 -2.408 -12.839 1.00 85.50 86 ASP A N 1
ATOM 717 C CA . ASP A 1 86 ? -0.899 -1.696 -13.434 1.00 85.50 86 ASP A CA 1
ATOM 718 C C . ASP A 1 86 ? 0.119 -1.276 -12.369 1.00 85.50 86 ASP A C 1
ATOM 720 O O . ASP A 1 86 ? 0.066 -0.216 -11.749 1.00 85.50 86 ASP A O 1
ATOM 724 N N . ARG A 1 87 ? 1.177 -2.083 -12.264 1.00 84.12 87 ARG A N 1
ATOM 725 C CA . ARG A 1 87 ? 2.332 -1.836 -11.383 1.00 84.12 87 ARG A CA 1
ATOM 726 C C . ARG A 1 87 ? 3.107 -0.545 -11.687 1.00 84.12 87 ARG A C 1
ATOM 728 O O . ARG A 1 87 ? 4.089 -0.247 -11.001 1.00 84.12 87 ARG A O 1
ATOM 735 N N . ASN A 1 88 ? 2.758 0.189 -12.743 1.00 86.44 88 ASN A N 1
ATOM 736 C CA . ASN A 1 88 ? 3.336 1.495 -13.051 1.00 86.44 88 ASN A CA 1
ATOM 737 C C . ASN A 1 88 ? 2.496 2.658 -12.522 1.00 86.44 88 ASN A C 1
ATOM 739 O O . ASN A 1 88 ? 3.050 3.751 -12.360 1.00 86.44 88 ASN A O 1
ATOM 743 N N . ASN A 1 89 ? 1.218 2.435 -12.211 1.00 88.06 89 ASN A N 1
ATOM 744 C CA . ASN A 1 89 ? 0.361 3.456 -11.641 1.00 88.06 89 ASN A CA 1
ATOM 745 C C . ASN A 1 89 ? 0.621 3.595 -10.134 1.00 88.06 89 ASN A C 1
ATOM 747 O O . ASN A 1 89 ? -0.048 3.011 -9.289 1.00 88.06 89 ASN A O 1
ATOM 751 N N . ASN A 1 90 ? 1.612 4.410 -9.784 1.00 89.50 90 ASN A N 1
ATOM 752 C CA . ASN A 1 90 ? 1.942 4.721 -8.392 1.00 89.50 90 ASN A CA 1
ATOM 753 C C . ASN A 1 90 ? 1.164 5.944 -7.868 1.00 89.50 90 ASN A C 1
ATOM 755 O O . ASN A 1 90 ? 1.723 6.740 -7.112 1.00 89.50 90 ASN A O 1
ATOM 759 N N . ALA A 1 91 ? -0.082 6.144 -8.303 1.00 88.69 91 ALA A N 1
ATOM 760 C CA . ALA A 1 91 ? -0.956 7.165 -7.734 1.00 88.69 91 ALA A CA 1
ATOM 761 C C . ALA A 1 91 ? -1.335 6.813 -6.287 1.00 88.69 91 ALA A C 1
ATOM 763 O O . ALA A 1 91 ? -1.410 5.641 -5.914 1.00 88.69 91 ALA A O 1
ATOM 764 N N . TYR A 1 92 ? -1.581 7.836 -5.468 1.00 88.38 92 TYR A N 1
ATOM 765 C CA . TYR A 1 92 ? -1.985 7.648 -4.074 1.00 88.38 92 TYR A CA 1
ATOM 766 C C . TYR A 1 92 ? -3.337 6.935 -3.969 1.00 88.38 92 TYR A C 1
ATOM 768 O O . TYR A 1 92 ? -3.530 6.060 -3.130 1.00 88.38 92 TYR A O 1
ATOM 776 N N . GLU A 1 93 ? -4.245 7.280 -4.873 1.00 87.56 93 GLU A N 1
ATOM 777 C CA . GLU A 1 93 ? -5.590 6.738 -5.011 1.00 87.56 93 GLU A CA 1
ATOM 778 C C . GLU A 1 93 ? -5.576 5.288 -5.494 1.00 87.56 93 GLU A C 1
ATOM 780 O O . GLU A 1 93 ? -6.527 4.560 -5.244 1.00 87.56 93 GLU A O 1
ATOM 785 N N . ASN A 1 94 ? -4.490 4.862 -6.147 1.00 88.69 94 ASN A N 1
ATOM 786 C CA . ASN A 1 94 ? -4.291 3.490 -6.608 1.00 88.69 94 ASN A CA 1
ATOM 787 C C . ASN A 1 94 ? -3.606 2.602 -5.553 1.00 88.69 94 ASN A C 1
ATOM 789 O O . ASN A 1 94 ? -3.188 1.487 -5.855 1.00 88.69 94 ASN A O 1
ATOM 793 N N . CYS A 1 95 ? -3.439 3.097 -4.324 1.00 91.19 95 CYS A N 1
ATOM 794 C CA . CYS A 1 95 ? -2.802 2.368 -3.238 1.00 91.19 95 CYS A CA 1
ATOM 795 C C . CYS A 1 95 ? -3.823 1.883 -2.219 1.00 91.19 95 CYS A C 1
ATOM 797 O O . CYS A 1 95 ? -4.576 2.667 -1.642 1.00 91.19 95 CYS A O 1
ATOM 799 N N . PHE A 1 96 ? -3.766 0.583 -1.963 1.00 90.88 96 PHE A N 1
ATOM 800 C CA . PHE A 1 96 ? -4.606 -0.120 -1.013 1.00 90.88 96 PHE A CA 1
ATOM 801 C C . PHE A 1 96 ? -3.718 -0.863 -0.012 1.00 90.88 96 PHE A C 1
ATOM 803 O O . PHE A 1 96 ? -2.917 -1.712 -0.398 1.00 90.88 96 PHE A O 1
ATOM 810 N N . ILE A 1 97 ? -3.786 -0.524 1.275 1.00 94.06 97 ILE A N 1
ATOM 811 C CA . ILE A 1 97 ? -2.960 -1.147 2.317 1.00 94.06 97 ILE A CA 1
ATOM 812 C C . ILE A 1 97 ? -3.652 -2.404 2.825 1.00 94.06 97 ILE A C 1
ATOM 814 O O . ILE A 1 97 ? -4.744 -2.356 3.386 1.00 94.06 97 ILE A O 1
ATOM 818 N N . VAL A 1 98 ? -2.975 -3.539 2.705 1.00 94.44 98 VAL A N 1
ATOM 819 C CA . VAL A 1 98 ? -3.505 -4.837 3.120 1.00 94.44 98 VAL A CA 1
ATOM 820 C C . VAL A 1 98 ? -2.489 -5.607 3.947 1.00 94.44 98 VAL A C 1
ATOM 822 O O . VAL A 1 98 ? -1.285 -5.464 3.763 1.00 94.44 98 VAL A O 1
ATOM 825 N N . ARG A 1 99 ? -2.961 -6.456 4.864 1.00 94.25 99 ARG A N 1
ATOM 826 C CA . ARG A 1 99 ? -2.102 -7.481 5.476 1.00 94.25 99 ARG A CA 1
ATOM 827 C C . ARG A 1 99 ? -1.606 -8.420 4.381 1.00 94.25 99 ARG A C 1
ATOM 829 O O . ARG A 1 99 ? -2.340 -8.685 3.429 1.00 94.25 99 ARG A O 1
ATOM 836 N N . ARG A 1 100 ? -0.396 -8.953 4.524 1.00 92.94 100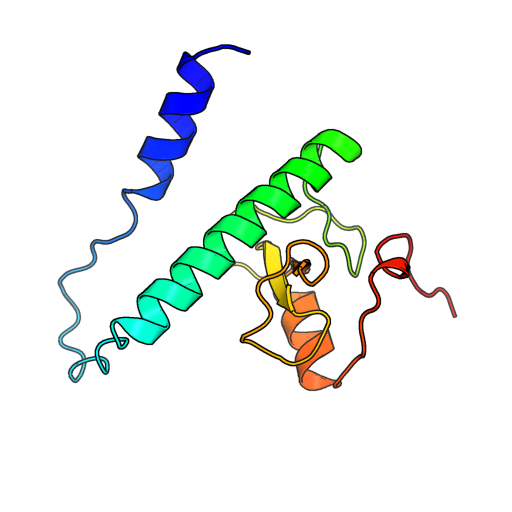 ARG A N 1
ATOM 837 C CA . ARG A 1 100 ? 0.192 -9.874 3.543 1.00 92.94 100 ARG A CA 1
ATOM 838 C C . ARG A 1 100 ? -0.694 -11.090 3.262 1.00 92.94 100 ARG A C 1
ATOM 840 O O . ARG A 1 100 ? -0.808 -11.497 2.115 1.00 92.94 100 ARG A O 1
ATOM 847 N N . GLU A 1 101 ? -1.371 -11.613 4.282 1.00 92.00 101 GLU A N 1
ATOM 848 C CA . GLU A 1 101 ? -2.404 -12.649 4.124 1.00 92.00 101 GLU A CA 1
ATOM 849 C C . GLU A 1 101 ? -3.495 -12.230 3.117 1.00 92.00 101 GLU A C 1
ATOM 851 O O . GLU A 1 101 ? -3.764 -12.938 2.147 1.00 92.00 101 GLU A O 1
ATOM 856 N N . CYS A 1 102 ? -4.080 -11.042 3.305 1.00 91.38 102 CYS A N 1
ATOM 857 C CA . CYS A 1 102 ? -5.099 -10.496 2.408 1.00 91.38 102 CYS A CA 1
ATOM 858 C C . CYS A 1 102 ? -4.529 -10.192 1.017 1.00 91.38 102 CYS A C 1
ATOM 860 O O . CYS A 1 102 ? -5.211 -10.411 0.023 1.00 91.38 102 CYS A O 1
ATOM 862 N N . HIS A 1 103 ? -3.280 -9.724 0.932 1.00 91.38 103 HIS A N 1
ATOM 863 C CA . HIS A 1 103 ? -2.601 -9.494 -0.343 1.00 91.38 103 HIS A CA 1
ATOM 864 C C . HIS A 1 103 ? -2.522 -10.783 -1.168 1.00 91.38 103 HIS A C 1
ATOM 866 O O . HIS A 1 103 ? -2.863 -10.777 -2.352 1.00 91.38 103 HIS A O 1
ATOM 872 N N . THR A 1 104 ? -2.070 -11.881 -0.555 1.00 90.38 104 THR A N 1
ATOM 873 C CA . THR A 1 104 ? -1.993 -13.194 -1.207 1.00 90.38 104 THR A CA 1
ATOM 874 C C . THR A 1 104 ? -3.376 -13.649 -1.653 1.00 90.38 104 THR A C 1
ATOM 876 O O . THR A 1 104 ? -3.556 -13.976 -2.818 1.00 90.38 104 THR A O 1
ATOM 879 N N . PHE A 1 105 ? -4.377 -13.560 -0.773 1.00 90.38 105 PHE A N 1
ATOM 880 C CA . PHE A 1 105 ? -5.752 -13.932 -1.100 1.00 90.38 105 PHE A CA 1
ATOM 881 C C . PHE A 1 105 ? -6.314 -13.156 -2.303 1.00 90.38 105 PHE A C 1
ATOM 883 O O . PHE A 1 105 ? -6.850 -13.770 -3.223 1.00 90.38 105 PHE A O 1
ATOM 890 N N . ILE A 1 106 ? -6.154 -11.829 -2.329 1.00 89.00 106 ILE A N 1
ATOM 891 C CA . ILE A 1 106 ? -6.597 -10.975 -3.443 1.00 89.00 106 ILE A CA 1
ATOM 892 C C . ILE A 1 106 ? -5.889 -11.368 -4.741 1.00 89.00 106 ILE A C 1
ATOM 894 O O . ILE A 1 106 ? -6.541 -11.527 -5.773 1.00 89.00 106 ILE A O 1
ATOM 898 N N . THR A 1 107 ? -4.565 -11.542 -4.681 1.00 87.75 107 THR A N 1
ATOM 899 C CA . THR A 1 107 ? -3.739 -11.864 -5.853 1.00 87.75 107 THR A CA 1
ATOM 900 C C . THR A 1 107 ? -4.102 -13.231 -6.429 1.00 87.75 107 THR A C 1
ATOM 902 O O . THR A 1 107 ? -4.337 -13.346 -7.630 1.00 87.75 107 THR A O 1
ATOM 905 N N . ASP A 1 108 ? -4.193 -14.250 -5.577 1.00 90.00 108 ASP A N 1
ATOM 906 C CA . ASP A 1 108 ? -4.411 -15.638 -5.990 1.00 90.00 108 ASP A CA 1
ATOM 907 C C . ASP A 1 108 ? -5.831 -15.864 -6.526 1.00 90.00 108 ASP A C 1
ATOM 909 O O . ASP A 1 108 ? -6.032 -16.680 -7.425 1.00 90.00 108 ASP A O 1
ATOM 913 N N . ASN A 1 109 ? -6.813 -15.109 -6.019 1.00 85.56 109 ASN A N 1
ATOM 914 C CA . ASN A 1 109 ? -8.210 -15.186 -6.454 1.00 85.56 109 ASN A CA 1
ATOM 915 C C . ASN A 1 109 ? -8.583 -14.120 -7.499 1.00 85.56 109 ASN A C 1
ATOM 917 O O . ASN A 1 109 ? -9.744 -14.035 -7.895 1.00 85.56 109 ASN A O 1
ATOM 921 N N . ASN A 1 110 ? -7.622 -13.306 -7.954 1.00 84.00 110 ASN A N 1
ATOM 922 C CA . ASN A 1 110 ? -7.828 -12.228 -8.926 1.00 84.00 110 ASN A CA 1
ATOM 923 C C . ASN A 1 110 ? -8.993 -11.285 -8.550 1.00 84.00 110 ASN A C 1
ATOM 925 O O . ASN A 1 110 ? -9.796 -10.876 -9.396 1.00 84.00 110 ASN A O 1
ATOM 929 N N . ILE A 1 111 ? -9.105 -10.975 -7.255 1.00 83.25 111 ILE A N 1
ATOM 930 C CA . ILE A 1 111 ? -10.185 -10.150 -6.714 1.00 83.25 111 ILE A CA 1
ATOM 931 C C . ILE A 1 111 ? -9.932 -8.701 -7.113 1.00 83.25 111 ILE A C 1
ATOM 933 O O . ILE A 1 111 ? -8.881 -8.128 -6.824 1.00 83.25 111 ILE A O 1
ATOM 937 N N . ARG A 1 112 ? -10.922 -8.083 -7.759 1.00 78.75 112 ARG A N 1
ATOM 938 C CA . ARG A 1 112 ? -10.895 -6.645 -8.017 1.00 78.75 112 ARG A CA 1
ATOM 939 C C . ARG A 1 112 ? -11.250 -5.914 -6.734 1.00 78.75 112 ARG A C 1
ATOM 941 O O . ARG A 1 112 ? -12.395 -5.954 -6.303 1.00 78.75 112 ARG A O 1
ATOM 948 N N . VAL A 1 113 ? -10.261 -5.252 -6.156 1.00 73.88 113 VAL A N 1
ATOM 949 C CA . VAL A 1 113 ? -10.471 -4.285 -5.080 1.00 73.88 113 VAL A CA 1
ATOM 950 C C . VAL A 1 113 ? -10.922 -2.958 -5.681 1.00 73.88 113 VAL A C 1
ATOM 952 O O . VAL A 1 113 ? -10.414 -2.549 -6.724 1.00 73.88 113 VAL A O 1
ATOM 955 N N . THR A 1 114 ? -11.875 -2.281 -5.045 1.00 67.44 114 THR A N 1
ATOM 956 C CA . THR A 1 114 ? -12.228 -0.893 -5.373 1.00 67.44 114 THR A CA 1
ATOM 957 C C . THR A 1 114 ? -11.861 0.040 -4.215 1.00 67.44 114 THR A C 1
ATOM 959 O O . THR A 1 114 ? -11.839 -0.391 -3.060 1.00 67.44 114 THR A O 1
ATOM 962 N N . PRO A 1 115 ? -11.601 1.336 -4.477 1.00 56.94 115 PRO A N 1
ATOM 963 C CA . PRO A 1 115 ? -11.344 2.318 -3.418 1.00 56.94 115 PRO A CA 1
ATOM 964 C C . PRO A 1 115 ? -12.484 2.420 -2.389 1.00 56.94 115 PRO A C 1
ATOM 966 O O . PRO A 1 115 ? -12.255 2.792 -1.239 1.00 56.94 115 PRO A O 1
ATOM 969 N N . GLU A 1 116 ? -13.708 2.088 -2.807 1.00 55.31 116 GLU A N 1
ATOM 970 C CA . GLU A 1 116 ? -14.943 2.160 -2.019 1.00 55.31 116 GLU A CA 1
ATOM 971 C C . GLU A 1 116 ? -15.128 0.953 -1.084 1.00 55.31 116 GLU A C 1
ATOM 973 O O . GLU A 1 116 ? -15.765 1.084 -0.044 1.00 55.31 116 GLU A O 1
ATOM 978 N N . GLN A 1 117 ? -14.514 -0.195 -1.394 1.00 56.81 117 GLN A N 1
ATOM 979 C CA . GLN A 1 117 ? -14.546 -1.408 -0.562 1.00 56.81 117 GLN A CA 1
ATOM 980 C C . GLN A 1 117 ? -13.614 -1.343 0.660 1.00 56.81 117 GLN A C 1
ATOM 982 O O . GLN A 1 117 ? -13.589 -2.264 1.470 1.00 56.81 117 GLN A O 1
ATOM 987 N N . GLY A 1 118 ? -12.874 -0.242 0.842 1.00 45.12 118 GLY A N 1
ATOM 988 C CA . GLY A 1 118 ? -12.005 -0.001 2.003 1.00 45.12 118 GLY A CA 1
ATOM 989 C C . GLY A 1 118 ? -12.731 0.242 3.336 1.00 45.12 118 GLY A C 1
ATOM 990 O O . GLY A 1 118 ? -12.111 0.699 4.299 1.00 45.12 118 GLY A O 1
ATOM 991 N N . LEU A 1 119 ? -14.041 -0.001 3.403 1.00 43.84 119 LEU A N 1
ATOM 992 C CA . LEU A 1 119 ? -14.888 0.231 4.566 1.00 43.84 119 LEU A CA 1
ATOM 993 C C . LEU A 1 119 ? -15.929 -0.890 4.673 1.00 43.84 119 LEU A C 1
ATOM 995 O O . LEU A 1 119 ? -16.982 -0.826 4.055 1.00 43.84 119 LEU A O 1
ATOM 999 N N . HIS A 1 120 ? -15.632 -1.850 5.548 1.00 38.44 120 HIS A N 1
ATOM 1000 C CA . HIS A 1 120 ? -16.505 -2.938 6.002 1.00 38.44 120 HIS A CA 1
ATOM 1001 C C . HIS A 1 120 ? -16.670 -4.109 5.030 1.00 38.44 120 HIS A C 1
ATOM 1003 O O . HIS A 1 120 ? -16.913 -3.954 3.839 1.00 38.44 120 HIS A O 1
ATOM 1009 N N . GLY A 1 121 ? -16.463 -5.305 5.589 1.00 36.59 121 GLY A N 1
ATOM 1010 C CA . GLY A 1 121 ? -16.489 -6.561 4.865 1.00 36.59 121 GLY A CA 1
ATOM 1011 C C . GLY A 1 121 ? -17.784 -6.754 4.096 1.00 36.59 121 GLY A C 1
ATOM 1012 O O . GLY A 1 121 ? -18.854 -6.310 4.506 1.00 36.59 121 GLY A O 1
ATOM 1013 N N . THR A 1 122 ? -17.666 -7.464 2.986 1.00 32.56 122 THR A N 1
ATOM 1014 C CA . THR A 1 122 ? -18.804 -8.137 2.382 1.00 32.56 122 THR A CA 1
ATOM 1015 C C . THR A 1 122 ? -19.248 -9.222 3.363 1.00 32.56 122 THR A C 1
ATOM 1017 O O . THR A 1 122 ? -18.688 -10.317 3.387 1.00 32.56 122 THR A O 1
ATOM 1020 N N . GLU A 1 123 ? -20.182 -8.872 4.243 1.00 36.53 123 GLU A N 1
ATOM 1021 C CA . GLU A 1 123 ? -21.152 -9.836 4.746 1.00 36.53 123 GLU A CA 1
ATOM 1022 C C . GLU A 1 123 ? -22.062 -10.186 3.560 1.00 36.53 123 GLU A C 1
ATOM 1024 O O . GLU A 1 123 ? -22.893 -9.377 3.150 1.00 36.53 123 GLU A O 1
ATOM 1029 N N . GLU A 1 124 ? -21.845 -11.367 2.984 1.00 33.25 124 GLU A N 1
ATOM 1030 C CA . GLU A 1 124 ? -22.895 -12.174 2.353 1.00 33.25 124 GLU A CA 1
ATOM 1031 C C . GLU A 1 124 ? -22.984 -13.507 3.099 1.00 33.25 124 GLU A C 1
ATOM 1033 O O . GLU A 1 124 ? -21.910 -14.069 3.432 1.00 33.25 124 GLU A O 1
#

Organism: NCBI:txid412755

Secondary structure (DSSP, 8-state):
--HHHHHHHHHHHHTT--------S---PPPHHHHHHHHHHHHHHHHHHHHHHHHHSS-B-TTT--B-BSSSSSTTBEEEEESSS-TT---STTEEEEEHHHHHHHHHTT----GGGSSS----

Sequence (124 aa):
MDLKQEKWWDKRLEKWCLYPHLIMAPFRKVSKKQAIKNRAWGKVKTLRLRYLYDKYGYFPCECCGRAGIVGGDSFDTLDPHHIDVDRNNNAYENCFIVRRECHTFITDNNIRVTPEQGLHGTEE

pLDDT: mean 76.2, std 20.44, range [32.56, 94.5]

Radius of gyration: 16.31 Å; chains: 1; bounding box: 50×35×32 Å